Protein AF-A0A380EIL2-F1 (afdb_monomer_lite)

Structure (mmCIF, N/CA/C/O backbone):
data_AF-A0A380EIL2-F1
#
_entry.id   AF-A0A380EIL2-F1
#
loop_
_atom_site.group_PDB
_atom_site.id
_atom_site.type_symbol
_atom_site.label_atom_id
_atom_site.label_alt_id
_atom_site.label_comp_id
_atom_site.label_asym_id
_atom_site.label_entity_id
_atom_site.label_seq_id
_atom_site.pdbx_PDB_ins_code
_atom_site.Cartn_x
_atom_site.Cartn_y
_atom_site.Cartn_z
_atom_site.occupancy
_atom_site.B_iso_or_equiv
_atom_site.auth_seq_id
_atom_site.auth_comp_id
_atom_site.auth_asym_id
_atom_site.auth_atom_id
_atom_site.pdbx_PDB_model_num
ATOM 1 N N . MET A 1 1 ? -23.307 -17.530 38.510 1.00 59.22 1 MET A N 1
ATOM 2 C CA . MET A 1 1 ? -22.768 -16.314 37.867 1.00 59.22 1 MET A CA 1
ATOM 3 C C . MET A 1 1 ? -23.534 -15.142 38.433 1.00 59.22 1 MET A C 1
ATOM 5 O O . MET A 1 1 ? -24.756 -15.136 38.325 1.00 59.22 1 MET A O 1
ATOM 9 N N . ASN A 1 2 ? -22.840 -14.252 39.141 1.00 71.75 2 ASN A N 1
ATOM 10 C CA . ASN A 1 2 ? -23.464 -13.076 39.745 1.00 71.75 2 ASN A CA 1
ATOM 11 C C . ASN A 1 2 ? -23.716 -12.036 38.645 1.00 71.75 2 ASN A C 1
ATOM 13 O O . ASN A 1 2 ? -22.948 -11.991 37.686 1.00 71.75 2 ASN A O 1
ATOM 17 N N . LYS A 1 3 ? -24.791 -11.252 38.749 1.00 78.25 3 LYS A N 1
ATOM 18 C CA . LYS A 1 3 ? -25.232 -10.305 37.707 1.00 78.25 3 LYS A CA 1
ATOM 19 C C . LYS A 1 3 ? -24.089 -9.401 37.213 1.00 78.25 3 LYS A C 1
ATOM 21 O O . LYS A 1 3 ? -23.875 -9.297 36.012 1.00 78.25 3 LYS A O 1
ATOM 26 N N . ASP A 1 4 ? -23.255 -8.948 38.143 1.00 79.50 4 ASP A N 1
ATOM 27 C CA . ASP A 1 4 ? -22.067 -8.130 37.878 1.00 79.50 4 ASP A CA 1
ATOM 28 C C . ASP A 1 4 ? -21.042 -8.814 36.956 1.00 79.50 4 ASP A C 1
ATOM 30 O O . ASP A 1 4 ? -20.484 -8.176 36.074 1.00 79.50 4 ASP A O 1
ATOM 34 N N . GLN A 1 5 ? -20.832 -10.130 37.085 1.00 80.75 5 GLN A N 1
ATOM 35 C CA . GLN A 1 5 ? -19.902 -10.875 36.220 1.00 80.75 5 GLN A CA 1
ATOM 36 C C . GLN A 1 5 ? -20.408 -10.979 34.779 1.00 80.75 5 GLN A C 1
ATOM 38 O O . GLN A 1 5 ? -19.613 -11.105 33.849 1.00 80.75 5 GLN A O 1
ATOM 43 N N . LYS A 1 6 ? -21.733 -10.976 34.595 1.00 83.12 6 LYS A N 1
ATOM 44 C CA . LYS A 1 6 ? -22.358 -11.049 33.274 1.00 83.12 6 LYS A CA 1
ATOM 45 C C . LYS A 1 6 ? -22.274 -9.694 32.573 1.00 83.12 6 LYS A C 1
ATOM 47 O O . LYS A 1 6 ? -21.883 -9.649 31.411 1.00 83.12 6 LYS A O 1
ATOM 52 N N . ASP A 1 7 ? -22.532 -8.622 33.316 1.00 86.31 7 ASP A N 1
ATOM 53 C CA . ASP A 1 7 ? -22.445 -7.246 32.825 1.00 86.31 7 ASP A CA 1
ATOM 54 C C . ASP A 1 7 ? -20.989 -6.870 32.475 1.00 86.31 7 ASP A C 1
ATOM 56 O O . ASP A 1 7 ? -20.725 -6.248 31.446 1.00 86.31 7 ASP A O 1
ATOM 60 N N . GLU A 1 8 ? -20.011 -7.303 33.276 1.00 88.50 8 GLU A N 1
ATOM 61 C CA . GLU A 1 8 ? -18.585 -7.065 33.009 1.00 88.50 8 GLU A CA 1
ATOM 62 C C . GLU A 1 8 ? -18.073 -7.866 31.797 1.00 88.50 8 GLU A C 1
ATOM 64 O O . GLU A 1 8 ? -17.254 -7.376 31.016 1.00 88.50 8 GLU A O 1
ATOM 69 N N . TYR A 1 9 ? -18.584 -9.087 31.603 1.00 89.56 9 TYR A N 1
ATOM 70 C CA . TYR A 1 9 ? -18.296 -9.895 30.418 1.00 89.56 9 TYR A CA 1
ATOM 71 C C . TYR A 1 9 ? -18.868 -9.257 29.149 1.00 89.56 9 TYR A C 1
ATOM 73 O O . TYR A 1 9 ? -18.166 -9.149 28.146 1.00 89.56 9 TYR A O 1
ATOM 81 N N . GLU A 1 10 ? -20.116 -8.792 29.200 1.00 89.62 10 GLU A N 1
ATOM 82 C CA . GLU A 1 10 ? -20.768 -8.129 28.071 1.00 89.62 10 GLU A CA 1
ATOM 83 C C . GLU A 1 10 ? -20.055 -6.820 27.708 1.00 89.62 10 GLU A C 1
ATOM 85 O O . GLU A 1 10 ? -19.764 -6.588 26.534 1.00 89.62 10 GLU A O 1
ATOM 90 N N . ARG A 1 11 ? -19.638 -6.024 28.704 1.00 91.62 11 ARG A N 1
ATOM 91 C CA . ARG A 1 11 ? -18.803 -4.836 28.457 1.00 91.62 11 ARG A CA 1
ATOM 92 C C . ARG A 1 11 ? -17.475 -5.178 27.792 1.00 91.62 11 ARG A C 1
ATOM 94 O O . ARG A 1 11 ? -17.137 -4.541 26.801 1.00 91.62 11 ARG A O 1
ATOM 101 N N . LYS A 1 12 ? -16.748 -6.187 28.282 1.00 92.88 12 LYS A N 1
ATOM 102 C CA . LYS A 1 12 ? -15.469 -6.602 27.674 1.00 92.88 12 LYS A CA 1
ATOM 103 C C . LYS A 1 12 ? -15.632 -7.079 26.233 1.00 92.88 12 LYS A C 1
ATOM 105 O O . LYS A 1 12 ? -14.778 -6.795 25.398 1.00 92.88 12 LYS A O 1
ATOM 110 N N . GLN A 1 13 ? -16.712 -7.799 25.939 1.00 94.00 13 GLN A N 1
ATOM 111 C CA . GLN A 1 13 ? -17.000 -8.253 24.579 1.00 94.00 13 GLN A CA 1
ATOM 112 C C . GLN A 1 13 ? -17.272 -7.069 23.646 1.00 94.00 13 GLN A C 1
ATOM 114 O O . GLN A 1 13 ? -16.684 -7.005 22.569 1.00 94.00 13 GLN A O 1
ATOM 119 N N . LEU A 1 14 ? -18.082 -6.105 24.091 1.00 93.31 14 LEU A N 1
ATOM 120 C CA . LEU A 1 14 ? -18.373 -4.889 23.328 1.00 93.31 14 LEU A CA 1
ATOM 121 C C . LEU A 1 14 ? -17.130 -4.009 23.126 1.00 93.31 14 LEU A C 1
ATOM 123 O O . LEU A 1 14 ? -16.926 -3.472 22.040 1.00 93.31 14 LEU A O 1
ATOM 127 N N . GLU A 1 15 ? -16.277 -3.871 24.143 1.00 93.50 15 GLU A N 1
ATOM 128 C CA . GLU A 1 15 ? -15.012 -3.130 24.035 1.00 93.50 15 GLU A CA 1
ATOM 129 C C . GLU A 1 15 ? -14.071 -3.768 23.009 1.00 93.50 15 GLU A C 1
ATOM 131 O O . GLU A 1 15 ? -13.497 -3.065 22.177 1.00 93.50 15 GLU A O 1
ATOM 136 N N . LYS A 1 16 ? -13.971 -5.101 23.012 1.00 94.62 16 LYS A N 1
ATOM 137 C CA . LYS A 1 16 ? -13.157 -5.841 22.047 1.00 94.62 16 LYS A CA 1
ATOM 138 C C . LYS A 1 16 ? -13.675 -5.691 20.617 1.00 94.62 16 LYS A C 1
ATOM 140 O O . LYS A 1 16 ? -12.883 -5.485 19.702 1.00 94.62 16 LYS A O 1
ATOM 145 N N . GLU A 1 17 ? -14.987 -5.774 20.419 1.00 93.00 17 GLU A N 1
ATOM 146 C CA . GLU A 1 17 ? -15.601 -5.577 19.101 1.00 93.00 17 GLU A CA 1
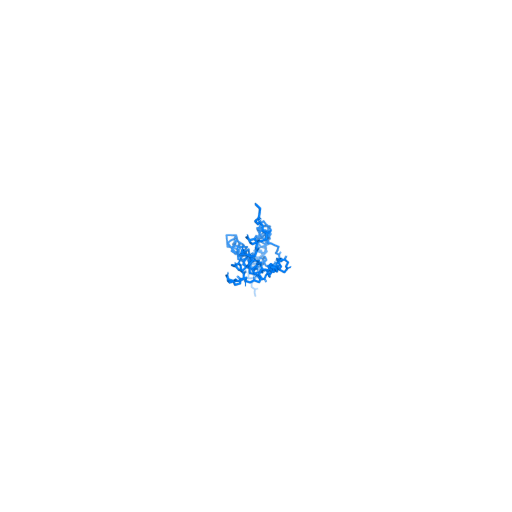ATOM 147 C C . GLU A 1 17 ? -15.376 -4.145 18.590 1.00 93.00 17 GLU A C 1
ATOM 149 O O . GLU A 1 17 ? -15.008 -3.943 17.432 1.00 93.00 17 GLU A O 1
ATOM 154 N N . LEU A 1 18 ? -15.496 -3.143 19.469 1.00 93.62 18 LEU A N 1
ATOM 155 C CA . LEU A 1 18 ? -15.187 -1.752 19.134 1.00 93.62 18 LEU A CA 1
ATOM 156 C C . LEU A 1 18 ? -13.724 -1.554 18.729 1.00 93.62 18 LEU A C 1
ATOM 158 O O . LEU A 1 18 ? -13.447 -0.801 17.792 1.00 93.62 18 LEU A O 1
ATOM 162 N N . GLU A 1 19 ? -12.790 -2.195 19.426 1.00 94.00 19 GLU A N 1
ATOM 163 C CA . GLU A 1 19 ? -11.366 -2.124 19.099 1.00 94.00 19 GLU A CA 1
ATOM 164 C C . GLU A 1 19 ? -11.064 -2.782 17.747 1.00 94.00 19 GLU A C 1
ATOM 166 O O . GLU A 1 19 ? -10.372 -2.188 16.917 1.00 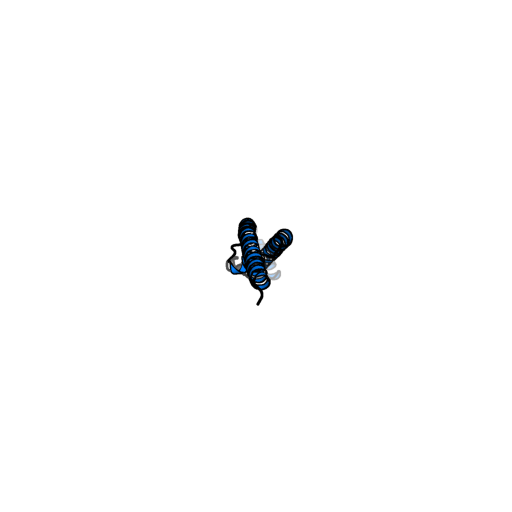94.00 19 GLU A O 1
ATOM 171 N N . GLN A 1 20 ? -11.660 -3.947 17.476 1.00 92.00 20 GLN A N 1
ATOM 172 C CA . GLN A 1 20 ? -11.541 -4.623 16.183 1.00 92.00 20 GLN A CA 1
ATOM 173 C C . GLN A 1 20 ? -12.077 -3.758 15.040 1.00 92.00 20 GLN A C 1
ATOM 175 O O . GLN A 1 20 ? -11.368 -3.535 14.061 1.00 92.00 20 GLN A O 1
ATOM 180 N N . LEU A 1 21 ? -13.276 -3.190 15.190 1.00 93.25 21 LEU A N 1
ATOM 181 C CA . LEU A 1 21 ? -13.870 -2.315 14.174 1.00 93.25 21 LEU A CA 1
ATOM 182 C C . LEU A 1 21 ? -13.019 -1.066 13.913 1.00 93.25 21 LEU A C 1
ATOM 184 O O . LEU A 1 21 ? -12.877 -0.626 12.769 1.00 93.25 21 LEU A O 1
ATOM 188 N N . ARG A 1 22 ? -12.433 -0.479 14.962 1.00 89.56 22 ARG A N 1
ATOM 189 C CA . ARG A 1 22 ? -11.522 0.665 14.815 1.00 89.56 22 ARG A CA 1
ATOM 190 C C . ARG A 1 22 ? -10.243 0.278 14.080 1.00 89.56 22 ARG A C 1
ATOM 192 O O . ARG A 1 22 ? -9.844 1.007 13.173 1.00 89.56 22 ARG A O 1
ATOM 199 N N . SER A 1 23 ? -9.644 -0.856 14.435 1.00 89.50 23 SER A N 1
ATOM 200 C CA . SER A 1 23 ? -8.447 -1.379 13.772 1.00 89.50 23 SER A CA 1
ATOM 201 C C . SER A 1 23 ? -8.707 -1.671 12.290 1.00 89.50 23 SER A C 1
ATOM 203 O O . SER A 1 23 ? -7.955 -1.216 11.430 1.00 89.50 23 SER A O 1
ATOM 205 N N . GLU A 1 24 ? -9.823 -2.325 11.959 1.00 90.56 24 GLU A N 1
ATOM 206 C CA . GLU A 1 24 ? -10.201 -2.599 10.568 1.00 90.56 24 GLU A CA 1
ATOM 207 C C . GLU A 1 24 ? -10.409 -1.323 9.756 1.00 90.56 24 GLU A C 1
ATOM 209 O O . GLU A 1 24 ? -9.956 -1.230 8.610 1.00 90.56 24 GLU A O 1
ATOM 214 N N . LYS A 1 25 ? -11.067 -0.318 10.344 1.00 90.81 25 LYS A N 1
ATOM 215 C CA . LYS A 1 25 ? -11.249 0.980 9.693 1.00 90.81 25 LYS A CA 1
ATOM 216 C C . LYS A 1 25 ? -9.901 1.633 9.390 1.00 90.81 25 LYS A C 1
ATOM 218 O O . LYS A 1 25 ? -9.693 2.087 8.267 1.00 90.81 25 LYS A O 1
ATOM 223 N N . GLN A 1 26 ? -8.991 1.635 10.360 1.00 90.25 26 GLN A N 1
ATOM 224 C CA . GLN A 1 26 ? -7.662 2.218 10.202 1.00 90.25 26 GLN A CA 1
ATOM 225 C C . GLN A 1 26 ? -6.856 1.495 9.113 1.00 90.25 26 GLN A C 1
ATOM 227 O O . GLN A 1 26 ? -6.308 2.139 8.221 1.00 90.25 26 GLN A O 1
ATOM 232 N N . LEU A 1 27 ? -6.860 0.159 9.106 1.00 91.44 27 LEU A N 1
ATOM 233 C CA . LEU A 1 27 ? -6.216 -0.628 8.050 1.00 91.44 27 LEU A CA 1
ATOM 234 C C . LEU A 1 27 ? -6.816 -0.341 6.669 1.00 91.44 27 LEU A C 1
ATOM 236 O O . LEU A 1 27 ? -6.084 -0.256 5.686 1.00 91.44 27 LEU A O 1
ATOM 240 N N . ASN A 1 28 ? -8.134 -0.160 6.567 1.00 92.06 28 ASN A N 1
ATOM 241 C CA . ASN A 1 28 ? -8.783 0.181 5.299 1.00 92.06 28 ASN A CA 1
ATOM 242 C C . ASN A 1 28 ? -8.406 1.575 4.788 1.00 92.06 28 ASN A C 1
ATOM 244 O O . ASN A 1 28 ? -8.181 1.739 3.586 1.00 92.06 28 ASN A O 1
ATOM 248 N N . GLU A 1 29 ? -8.300 2.562 5.677 1.00 91.50 29 GLU A N 1
ATOM 249 C CA . GLU A 1 29 ? -7.798 3.894 5.327 1.00 91.50 29 GLU A CA 1
ATOM 250 C C . GLU A 1 29 ? -6.359 3.800 4.798 1.00 91.50 29 GLU A C 1
ATOM 252 O O . GLU A 1 29 ? -6.067 4.305 3.711 1.00 91.50 29 GLU A O 1
ATOM 257 N N . MET A 1 30 ? -5.499 3.036 5.474 1.00 94.12 30 MET A N 1
ATOM 258 C CA . MET A 1 30 ? -4.111 2.850 5.045 1.00 94.12 30 MET A CA 1
ATOM 259 C C . MET A 1 30 ? -3.970 2.048 3.750 1.00 94.12 30 MET A C 1
ATOM 261 O O . MET A 1 30 ? -3.116 2.373 2.930 1.00 94.12 30 MET A O 1
ATOM 265 N N . ARG A 1 31 ? -4.832 1.056 3.492 1.00 93.69 31 ARG A N 1
ATOM 266 C CA . ARG A 1 31 ? -4.908 0.376 2.182 1.00 93.69 31 ARG A CA 1
ATOM 267 C C . ARG A 1 31 ? -5.242 1.346 1.060 1.00 93.69 31 ARG A C 1
ATOM 269 O O . ARG A 1 31 ? -4.662 1.261 -0.020 1.00 93.69 31 ARG A O 1
ATOM 276 N N . SER A 1 32 ? -6.181 2.257 1.300 1.00 92.31 32 SER A N 1
ATOM 277 C CA . SER A 1 32 ? -6.554 3.281 0.323 1.00 92.31 32 SER A CA 1
ATOM 278 C C . SER A 1 32 ? -5.382 4.216 0.021 1.00 92.31 32 SER A C 1
ATOM 280 O O . SER A 1 32 ? -5.094 4.505 -1.142 1.00 92.31 32 SER A O 1
ATOM 282 N N . GLU A 1 33 ? -4.657 4.638 1.056 1.00 92.25 33 GLU A N 1
ATOM 283 C CA . GLU A 1 33 ? -3.485 5.500 0.912 1.00 92.25 33 GLU A CA 1
ATOM 284 C C . GLU A 1 33 ? -2.311 4.779 0.236 1.00 92.25 33 GLU A C 1
ATOM 286 O O . GLU A 1 33 ? -1.708 5.320 -0.689 1.00 92.25 33 GLU A O 1
ATOM 291 N N . ALA A 1 34 ? -2.047 3.523 0.599 1.00 93.38 34 ALA A N 1
ATOM 292 C CA . ALA A 1 34 ? -1.048 2.686 -0.058 1.00 93.38 34 ALA A CA 1
ATOM 293 C C . ALA A 1 34 ? -1.354 2.485 -1.549 1.00 93.38 34 ALA A C 1
ATOM 295 O O . ALA A 1 34 ? -0.451 2.633 -2.372 1.00 93.38 34 ALA A O 1
ATOM 296 N N . ARG A 1 35 ? -2.621 2.229 -1.920 1.00 93.88 35 ARG A N 1
ATOM 297 C CA . ARG A 1 35 ? -3.042 2.171 -3.335 1.00 93.88 35 ARG A CA 1
ATOM 298 C C . ARG A 1 35 ? -2.738 3.473 -4.070 1.00 93.88 35 ARG A C 1
ATOM 300 O O . ARG A 1 35 ? -2.225 3.430 -5.184 1.00 93.88 35 ARG A O 1
ATOM 307 N N . LYS A 1 36 ? -3.034 4.625 -3.458 1.00 93.06 36 LYS A N 1
ATOM 308 C CA . LYS A 1 36 ? -2.710 5.931 -4.053 1.00 93.06 36 LYS A CA 1
ATOM 309 C C . LYS A 1 36 ? -1.209 6.098 -4.254 1.00 93.06 36 LYS A C 1
ATOM 311 O O . LYS A 1 36 ? -0.799 6.402 -5.365 1.00 93.06 36 LYS A O 1
ATOM 316 N N . MET A 1 37 ? -0.404 5.830 -3.228 1.00 92.56 37 MET A N 1
ATOM 317 C CA . MET A 1 37 ? 1.056 5.955 -3.306 1.00 92.56 37 MET A CA 1
ATOM 318 C C . MET A 1 37 ? 1.671 5.016 -4.362 1.00 92.56 37 MET A C 1
ATOM 320 O O . MET A 1 37 ? 2.575 5.417 -5.091 1.00 92.56 37 MET A O 1
ATOM 324 N N . LEU A 1 38 ? 1.165 3.784 -4.493 1.00 92.06 38 LEU A N 1
ATOM 325 C CA . LEU A 1 38 ? 1.589 2.848 -5.545 1.00 92.06 38 LEU A CA 1
ATOM 326 C C . LEU A 1 38 ? 1.194 3.347 -6.941 1.00 92.06 38 LEU A C 1
ATOM 328 O O . LEU A 1 38 ? 2.023 3.347 -7.853 1.00 92.06 38 LEU A O 1
ATOM 332 N N . SER A 1 39 ? -0.033 3.850 -7.093 1.00 91.44 39 SER A N 1
ATOM 333 C CA . SER A 1 39 ? -0.506 4.437 -8.350 1.00 91.44 39 SER A CA 1
ATOM 334 C C . SER A 1 39 ? 0.288 5.685 -8.745 1.00 91.44 39 SER A C 1
ATOM 336 O O . SER A 1 39 ? 0.589 5.856 -9.923 1.00 91.44 39 SER A O 1
ATOM 338 N N . GLU A 1 40 ? 0.648 6.546 -7.790 1.00 91.31 40 GLU A N 1
ATOM 339 C CA . GLU A 1 40 ? 1.526 7.707 -8.006 1.00 91.31 40 GLU A CA 1
ATOM 340 C C . GLU A 1 40 ? 2.932 7.279 -8.437 1.00 91.31 40 GLU A C 1
ATOM 342 O O . GLU A 1 40 ? 3.589 7.960 -9.224 1.00 91.31 40 GLU A O 1
ATOM 347 N N . ALA A 1 41 ? 3.388 6.117 -7.968 1.00 88.88 41 ALA A N 1
ATOM 348 C CA . ALA A 1 41 ? 4.623 5.506 -8.421 1.00 88.88 41 ALA A CA 1
ATOM 349 C C . ALA A 1 41 ? 4.492 4.793 -9.782 1.00 88.88 41 ALA A C 1
ATOM 351 O O . ALA A 1 41 ? 5.482 4.197 -10.209 1.00 88.88 41 ALA A O 1
ATOM 352 N N . GLU A 1 42 ? 3.346 4.873 -10.467 1.00 87.94 42 GLU A N 1
ATOM 353 C CA . GLU A 1 42 ? 3.036 4.163 -11.722 1.00 87.94 42 GLU A CA 1
ATOM 354 C C . GLU A 1 42 ? 3.126 2.632 -11.590 1.00 87.94 42 GLU A C 1
ATOM 356 O O . GLU A 1 42 ? 3.411 1.916 -12.552 1.00 87.94 42 GLU A O 1
ATOM 361 N N . VAL A 1 43 ? 2.902 2.117 -10.380 1.00 85.25 43 VAL A N 1
ATOM 362 C CA . VAL A 1 43 ? 2.852 0.683 -10.103 1.00 85.25 43 VAL A CA 1
ATOM 363 C C . VAL A 1 43 ? 1.389 0.276 -10.006 1.00 85.25 43 VAL A C 1
ATOM 365 O O . VAL A 1 43 ? 0.717 0.594 -9.027 1.00 85.25 43 VAL A O 1
ATOM 368 N N . ASP A 1 44 ? 0.895 -0.431 -11.023 1.00 83.00 44 ASP A N 1
ATOM 369 C CA . ASP A 1 44 ? -0.430 -1.047 -10.956 1.00 83.00 44 ASP A CA 1
ATOM 370 C C . ASP A 1 44 ? -0.411 -2.167 -9.908 1.00 83.00 44 ASP A C 1
ATOM 372 O O . ASP A 1 44 ? 0.457 -3.047 -9.927 1.00 83.00 44 ASP A O 1
ATOM 376 N N . SER A 1 45 ? -1.322 -2.097 -8.942 1.00 81.69 45 SER A N 1
ATOM 377 C CA . SER A 1 45 ? -1.277 -2.928 -7.741 1.00 81.69 45 SER A CA 1
ATOM 378 C C . SER A 1 45 ? -2.618 -3.598 -7.485 1.00 81.69 45 SER A C 1
ATOM 380 O O . SER A 1 45 ? -3.625 -2.918 -7.285 1.00 81.69 45 SER A O 1
ATOM 382 N N . SER A 1 46 ? -2.611 -4.932 -7.418 1.00 90.00 46 SER A N 1
ATOM 383 C CA . SER A 1 46 ? -3.750 -5.708 -6.932 1.00 90.00 46 SER A CA 1
ATOM 384 C C . SER A 1 46 ? -3.913 -5.559 -5.417 1.00 90.00 46 SER A C 1
ATOM 386 O O . SER A 1 46 ? -2.980 -5.203 -4.692 1.00 90.00 46 SER A O 1
ATOM 388 N N . ASP A 1 47 ? -5.096 -5.902 -4.917 1.00 87.38 47 ASP A N 1
ATOM 389 C CA . ASP A 1 47 ? -5.400 -5.873 -3.482 1.00 87.38 47 ASP A CA 1
ATOM 390 C C . ASP A 1 47 ? -4.466 -6.753 -2.646 1.00 87.38 47 ASP A C 1
ATOM 392 O O . ASP A 1 47 ? -4.169 -6.435 -1.497 1.00 87.38 47 ASP A O 1
ATOM 396 N N . GLU A 1 48 ? -3.953 -7.832 -3.232 1.00 89.38 48 GLU A N 1
ATOM 397 C CA . GLU A 1 48 ? -2.980 -8.725 -2.604 1.00 89.38 48 GLU A CA 1
ATOM 398 C C . GLU A 1 48 ? -1.652 -8.006 -2.335 1.00 89.38 48 GLU A C 1
ATOM 400 O O . GLU A 1 48 ? -1.092 -8.126 -1.246 1.00 89.38 48 GLU A O 1
ATOM 405 N N . VAL A 1 49 ? -1.178 -7.206 -3.296 1.00 89.81 49 VAL A N 1
ATOM 406 C CA . VAL A 1 49 ? 0.056 -6.417 -3.160 1.00 89.81 49 VAL A CA 1
ATOM 407 C C . VAL A 1 49 ? -0.128 -5.320 -2.120 1.00 89.81 49 VAL A C 1
ATOM 409 O O . VAL A 1 49 ? 0.739 -5.122 -1.271 1.00 89.81 49 VAL A O 1
ATOM 412 N N . VAL A 1 50 ? -1.277 -4.646 -2.141 1.00 92.75 50 VAL A N 1
ATOM 413 C CA . VAL A 1 50 ? -1.619 -3.605 -1.162 1.00 92.75 50 VAL A CA 1
ATOM 414 C C . VAL A 1 50 ? -1.637 -4.188 0.252 1.00 92.75 50 VAL A C 1
ATOM 416 O O . VAL A 1 50 ? -1.064 -3.606 1.170 1.00 92.75 50 VAL A O 1
ATOM 419 N N . ASN A 1 51 ? -2.234 -5.367 0.433 1.00 91.94 51 ASN A N 1
ATOM 420 C CA . ASN A 1 51 ? -2.266 -6.050 1.726 1.00 91.94 51 ASN A CA 1
ATOM 421 C C . ASN A 1 51 ? -0.880 -6.478 2.226 1.00 91.94 51 ASN A C 1
ATOM 423 O O . ASN A 1 51 ? -0.700 -6.607 3.432 1.00 91.94 51 ASN A O 1
ATOM 427 N N . LEU A 1 52 ? 0.086 -6.689 1.329 1.00 90.50 52 LEU A N 1
ATOM 428 C CA . LEU A 1 52 ? 1.456 -7.041 1.701 1.00 90.50 52 LEU A CA 1
ATOM 429 C C . LEU A 1 52 ? 2.256 -5.832 2.209 1.00 90.50 52 LEU A C 1
ATOM 431 O O . LEU A 1 52 ? 3.138 -5.989 3.051 1.00 90.50 52 LEU A O 1
ATOM 435 N N . VAL A 1 53 ? 1.975 -4.635 1.688 1.00 92.69 53 VAL A N 1
ATOM 436 C CA . VAL A 1 53 ? 2.707 -3.411 2.059 1.00 92.69 53 VAL A CA 1
ATOM 437 C C . VAL A 1 53 ? 2.084 -2.679 3.246 1.00 92.69 53 VAL A C 1
ATOM 439 O O . VAL A 1 53 ? 2.805 -1.993 3.972 1.00 92.69 53 VAL A O 1
ATOM 442 N N . VAL A 1 54 ? 0.777 -2.830 3.471 1.00 93.94 54 VAL A N 1
ATOM 443 C CA . VAL A 1 54 ? 0.063 -2.199 4.589 1.00 93.94 54 VAL A CA 1
ATOM 444 C C . VAL A 1 54 ? 0.377 -2.905 5.904 1.00 93.94 54 VAL A C 1
ATOM 446 O O . VAL A 1 54 ? 0.399 -4.128 5.991 1.00 93.94 54 VAL A O 1
ATOM 449 N N . THR A 1 55 ? 0.607 -2.109 6.940 1.00 91.31 55 THR A N 1
ATOM 450 C CA . THR A 1 55 ? 0.897 -2.567 8.309 1.00 91.31 55 THR A CA 1
ATOM 451 C C . THR A 1 55 ? -0.039 -1.873 9.291 1.00 91.31 55 THR A C 1
ATOM 453 O O . THR A 1 55 ? -0.964 -1.212 8.848 1.00 91.31 55 THR A O 1
ATOM 456 N N . ASP A 1 56 ? 0.171 -1.994 10.602 1.00 86.62 56 ASP A N 1
ATOM 457 C CA . ASP A 1 56 ? -0.653 -1.298 11.603 1.00 86.62 56 ASP A CA 1
ATOM 458 C C . ASP A 1 56 ? -0.310 0.198 11.732 1.00 86.62 56 ASP A C 1
ATOM 460 O O . ASP A 1 56 ? -1.096 0.973 12.278 1.00 86.62 56 ASP A O 1
ATOM 464 N N . THR A 1 57 ? 0.850 0.629 11.215 1.00 87.69 57 THR A N 1
ATOM 465 C CA . THR A 1 57 ? 1.305 2.026 11.287 1.00 87.69 57 THR A CA 1
ATOM 466 C C . THR A 1 57 ? 1.448 2.672 9.909 1.00 87.69 57 THR A C 1
ATOM 468 O O . THR A 1 57 ? 1.795 2.032 8.909 1.00 87.69 57 THR A O 1
ATOM 471 N N . ALA A 1 58 ? 1.192 3.981 9.856 1.00 87.50 58 ALA A N 1
ATOM 472 C CA . ALA A 1 58 ? 1.251 4.758 8.622 1.00 87.50 58 ALA A CA 1
ATOM 473 C C . ALA A 1 58 ? 2.690 4.903 8.114 1.00 87.50 58 ALA A C 1
ATOM 475 O O . ALA A 1 58 ? 2.948 4.651 6.935 1.00 87.50 58 ALA A O 1
ATOM 476 N N . GLU A 1 59 ? 3.646 5.220 9.000 1.00 88.56 59 GLU A N 1
ATOM 477 C CA . GLU A 1 59 ? 5.064 5.306 8.636 1.00 88.56 59 GLU A CA 1
ATOM 478 C C . GLU A 1 59 ? 5.574 4.010 8.006 1.00 88.56 59 GLU A C 1
ATOM 480 O O . GLU A 1 59 ? 6.214 4.046 6.954 1.00 88.56 59 GLU A O 1
ATOM 485 N N . GLN A 1 60 ? 5.280 2.861 8.619 1.00 91.62 60 GLN A N 1
ATOM 486 C CA . GLN A 1 60 ? 5.785 1.589 8.116 1.00 91.62 60 GLN A CA 1
ATOM 487 C C . GLN A 1 60 ? 5.115 1.207 6.792 1.00 91.62 60 GLN A C 1
ATOM 489 O O . GLN A 1 60 ? 5.796 0.739 5.880 1.00 91.62 60 GLN A O 1
ATOM 494 N N . THR A 1 61 ? 3.816 1.481 6.644 1.00 92.38 61 THR A N 1
ATOM 495 C CA . THR A 1 61 ? 3.100 1.300 5.373 1.00 92.38 61 THR A CA 1
ATOM 496 C C . THR A 1 61 ? 3.732 2.130 4.253 1.00 92.38 61 THR A C 1
ATOM 498 O O . THR A 1 61 ? 3.995 1.607 3.170 1.00 92.38 61 THR A O 1
ATOM 501 N N . LYS A 1 62 ? 4.055 3.401 4.516 1.00 93.00 62 LYS A N 1
ATOM 502 C CA . LYS A 1 62 ? 4.725 4.275 3.544 1.00 93.00 62 LYS A CA 1
ATOM 503 C C . LYS A 1 62 ? 6.108 3.748 3.155 1.00 93.00 62 LYS A C 1
ATOM 505 O O . LYS A 1 62 ? 6.398 3.628 1.966 1.00 93.00 62 LYS A O 1
ATOM 510 N N . LEU A 1 63 ? 6.937 3.389 4.138 1.00 94.81 63 L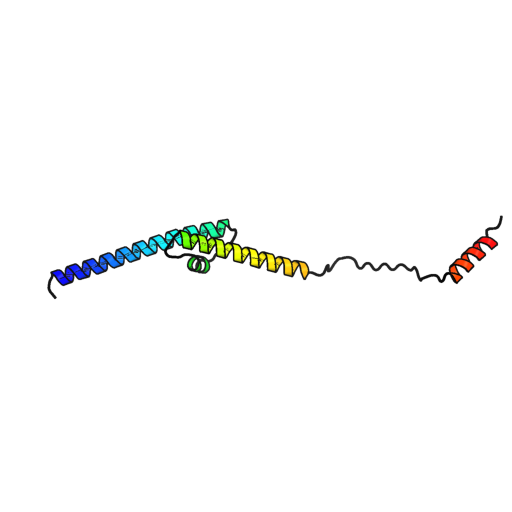EU A N 1
ATOM 511 C CA . LEU A 1 63 ? 8.271 2.830 3.888 1.00 94.81 63 LEU A CA 1
ATOM 512 C C . LEU A 1 63 ? 8.199 1.554 3.041 1.00 94.81 63 LEU A C 1
ATOM 514 O O . LEU A 1 63 ? 8.999 1.375 2.122 1.00 94.81 63 LEU A O 1
ATOM 518 N N . ASN A 1 64 ? 7.222 0.688 3.312 1.00 94.31 64 ASN A N 1
ATOM 519 C CA . ASN A 1 64 ? 7.009 -0.535 2.544 1.00 94.31 64 ASN A CA 1
ATOM 520 C C . ASN A 1 64 ? 6.595 -0.236 1.099 1.00 94.31 64 ASN A C 1
ATOM 522 O O . ASN A 1 64 ? 7.131 -0.849 0.176 1.00 94.31 64 ASN A O 1
ATOM 526 N N . VAL A 1 65 ? 5.680 0.716 0.891 1.00 94.38 65 VAL A N 1
ATOM 527 C CA . VAL A 1 65 ? 5.246 1.138 -0.449 1.00 94.38 65 VAL A CA 1
ATOM 528 C C . VAL A 1 65 ? 6.410 1.723 -1.248 1.00 94.38 65 VAL A C 1
ATOM 530 O O . VAL A 1 65 ? 6.604 1.354 -2.410 1.00 94.38 65 VAL A O 1
ATOM 533 N N . GLU A 1 66 ? 7.219 2.589 -0.637 1.00 93.56 66 GLU A N 1
ATOM 534 C CA . GLU A 1 66 ? 8.401 3.172 -1.277 1.00 93.56 66 GLU A CA 1
ATOM 535 C C . GLU A 1 66 ? 9.439 2.096 -1.626 1.00 93.56 66 GLU A C 1
ATOM 537 O O . GLU A 1 66 ? 9.936 2.046 -2.756 1.00 93.56 66 GLU A O 1
ATOM 542 N N . ALA A 1 67 ? 9.743 1.199 -0.684 1.00 94.75 67 ALA A N 1
ATOM 543 C CA . ALA A 1 67 ? 10.689 0.108 -0.894 1.00 94.75 67 ALA A CA 1
ATOM 544 C C . ALA A 1 67 ? 10.231 -0.832 -2.019 1.00 94.75 67 ALA A C 1
ATOM 546 O O . ALA A 1 67 ? 11.018 -1.153 -2.915 1.00 94.75 67 ALA A O 1
ATOM 547 N N . PHE A 1 68 ? 8.956 -1.227 -2.008 1.00 93.81 68 PHE A N 1
ATOM 548 C CA . PHE A 1 68 ? 8.369 -2.081 -3.035 1.00 9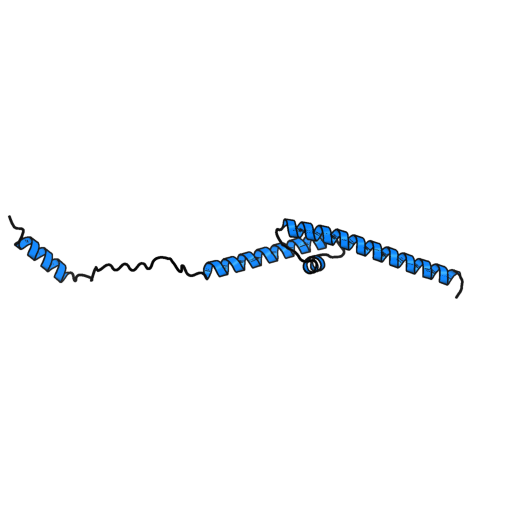3.81 68 PHE A CA 1
ATOM 549 C C . PHE A 1 68 ? 8.402 -1.413 -4.412 1.00 93.81 68 PHE A C 1
ATOM 551 O O . PHE A 1 68 ? 8.918 -1.994 -5.369 1.00 93.81 68 PHE A O 1
ATOM 558 N N . SER A 1 69 ? 7.939 -0.165 -4.507 1.00 93.19 69 SER A N 1
ATOM 559 C CA . SER A 1 69 ? 7.915 0.586 -5.768 1.00 93.19 69 SER A CA 1
ATOM 560 C C . SER A 1 69 ? 9.312 0.719 -6.376 1.00 93.19 69 SER A C 1
ATOM 562 O O . SER A 1 69 ? 9.505 0.509 -7.576 1.00 93.19 69 SER A O 1
ATOM 564 N N . ASN A 1 70 ? 10.314 1.007 -5.543 1.00 94.00 70 ASN A N 1
ATOM 565 C CA . ASN A 1 70 ? 11.706 1.097 -5.976 1.00 94.00 70 ASN A CA 1
ATOM 566 C C . ASN A 1 70 ? 12.254 -0.255 -6.451 1.00 94.00 70 ASN A C 1
ATOM 568 O O . ASN A 1 70 ? 12.939 -0.312 -7.478 1.00 94.00 70 ASN A O 1
ATOM 572 N N . ALA A 1 71 ? 11.944 -1.344 -5.743 1.00 93.12 71 ALA A N 1
ATOM 573 C CA . ALA A 1 71 ? 12.361 -2.689 -6.128 1.00 93.12 71 ALA A CA 1
ATOM 574 C C . ALA A 1 71 ? 11.766 -3.101 -7.485 1.00 93.12 71 ALA A C 1
ATOM 576 O O . ALA A 1 71 ? 12.504 -3.571 -8.355 1.00 93.12 71 ALA A O 1
ATOM 577 N N . VAL A 1 72 ? 10.470 -2.853 -7.699 1.00 91.31 72 VAL A N 1
ATOM 578 C CA . VAL A 1 72 ? 9.784 -3.142 -8.969 1.00 91.31 72 VAL A CA 1
ATOM 579 C C . VAL A 1 72 ? 10.404 -2.341 -10.112 1.00 91.31 72 VAL A C 1
ATOM 581 O O . VAL A 1 72 ? 10.819 -2.923 -11.115 1.00 91.31 72 VAL A O 1
ATOM 584 N N . LYS A 1 73 ? 10.563 -1.021 -9.951 1.00 91.75 73 LYS A N 1
ATOM 585 C CA . LYS A 1 73 ? 11.185 -0.163 -10.976 1.00 91.75 73 LYS A CA 1
ATOM 586 C C . LYS A 1 73 ? 12.601 -0.608 -11.316 1.00 91.75 73 LYS A C 1
ATOM 588 O O . LYS A 1 73 ? 12.986 -0.616 -12.487 1.00 91.75 73 LYS A O 1
ATOM 593 N N . LYS A 1 74 ? 13.391 -0.990 -10.311 1.00 93.69 74 LYS A N 1
ATOM 594 C CA . LYS A 1 74 ? 14.749 -1.497 -10.521 1.00 93.69 74 LYS A CA 1
ATOM 595 C C . LYS A 1 74 ? 14.738 -2.800 -11.322 1.00 93.69 74 LYS A C 1
ATOM 597 O O . LYS A 1 74 ? 15.454 -2.884 -12.317 1.00 93.69 74 LYS A O 1
ATOM 602 N N . ALA A 1 75 ? 13.913 -3.769 -10.929 1.00 90.88 75 ALA A N 1
ATOM 603 C CA . ALA A 1 75 ? 13.814 -5.061 -11.603 1.00 90.88 75 ALA A CA 1
ATOM 604 C C . ALA A 1 75 ? 13.353 -4.915 -13.063 1.00 90.88 75 ALA A C 1
ATOM 606 O O . ALA A 1 75 ? 13.963 -5.495 -13.961 1.00 90.88 75 ALA A O 1
ATOM 607 N N . VAL A 1 76 ? 12.338 -4.082 -13.319 1.00 90.75 76 VAL A N 1
ATOM 608 C CA . VAL A 1 76 ? 11.859 -3.795 -14.681 1.00 90.75 76 VAL A CA 1
ATOM 609 C C . VAL A 1 76 ? 12.957 -3.129 -15.511 1.00 90.75 76 VAL A C 1
ATOM 611 O O . VAL A 1 76 ? 13.235 -3.571 -16.623 1.00 90.75 76 VAL A O 1
ATOM 614 N N . ASN A 1 77 ? 13.647 -2.123 -14.969 1.00 90.38 77 ASN A N 1
ATOM 615 C CA . ASN A 1 77 ? 14.748 -1.461 -15.672 1.00 90.38 77 ASN A CA 1
ATOM 616 C C . ASN A 1 77 ? 15.910 -2.413 -15.991 1.00 90.38 77 ASN A C 1
ATOM 618 O O . ASN A 1 77 ? 16.511 -2.315 -17.062 1.00 90.38 77 ASN A O 1
ATOM 622 N N . GLU A 1 78 ? 16.257 -3.321 -15.079 1.00 91.38 78 GLU A N 1
ATOM 623 C CA . GLU A 1 78 ? 17.282 -4.339 -15.322 1.00 91.38 78 GLU A CA 1
ATOM 624 C C . GLU A 1 78 ? 16.839 -5.335 -16.400 1.00 91.38 78 GLU A C 1
ATOM 626 O O . GLU A 1 78 ? 17.597 -5.578 -17.341 1.00 91.38 78 GLU A O 1
ATOM 631 N N . ALA A 1 79 ? 15.601 -5.831 -16.338 1.00 88.12 79 ALA A N 1
ATOM 632 C CA . ALA A 1 79 ? 15.041 -6.724 -17.352 1.00 88.12 79 ALA A CA 1
ATOM 633 C C . ALA A 1 79 ? 14.998 -6.067 -18.743 1.00 88.12 79 ALA A C 1
ATOM 635 O O . ALA A 1 79 ? 15.431 -6.669 -19.727 1.00 88.12 79 ALA A O 1
ATOM 636 N N . VAL A 1 80 ? 14.563 -4.805 -18.833 1.00 89.62 80 VAL A N 1
ATOM 637 C CA . VAL A 1 80 ? 14.555 -4.038 -20.090 1.00 89.62 80 VAL A CA 1
ATOM 638 C C . VAL A 1 80 ? 15.974 -3.859 -20.632 1.00 89.62 80 VAL A C 1
ATOM 640 O O . VAL A 1 80 ? 16.192 -4.043 -21.828 1.00 89.62 80 VAL A O 1
ATOM 643 N N . LYS A 1 81 ? 16.967 -3.569 -19.779 1.00 87.75 81 LYS A N 1
ATOM 644 C CA . LYS A 1 81 ? 18.378 -3.469 -20.199 1.00 87.75 81 LYS A CA 1
ATOM 645 C C . LYS A 1 81 ? 18.925 -4.794 -20.723 1.00 87.75 81 LYS A C 1
ATOM 647 O O . LYS A 1 81 ? 19.677 -4.787 -21.696 1.00 87.75 81 LYS A O 1
ATOM 652 N N . VAL A 1 82 ? 18.586 -5.912 -20.086 1.00 85.38 82 VAL A N 1
ATOM 653 C CA . VAL A 1 82 ? 18.996 -7.247 -20.545 1.00 85.38 82 VAL A CA 1
ATOM 654 C C . VAL A 1 82 ? 18.356 -7.560 -21.896 1.00 85.38 82 VAL A C 1
ATOM 656 O O . VAL A 1 82 ? 19.078 -7.892 -22.834 1.00 85.38 82 VAL A O 1
ATOM 659 N N . ASN A 1 83 ? 17.045 -7.358 -22.039 1.00 79.62 83 ASN A N 1
ATOM 660 C CA . ASN A 1 83 ? 16.329 -7.604 -23.293 1.00 79.62 83 ASN A CA 1
ATOM 661 C C . ASN A 1 83 ? 16.828 -6.701 -24.431 1.00 79.62 83 ASN A C 1
ATOM 663 O O . ASN A 1 83 ? 17.064 -7.178 -25.538 1.00 79.62 83 ASN A O 1
ATOM 667 N N . ALA A 1 84 ? 17.082 -5.417 -24.156 1.00 74.94 84 ALA A N 1
ATOM 668 C CA . ALA A 1 84 ? 17.643 -4.489 -25.137 1.00 74.94 84 ALA A CA 1
ATOM 669 C C . ALA A 1 84 ? 19.047 -4.905 -25.612 1.00 74.94 84 ALA A C 1
ATOM 671 O O . ALA A 1 84 ? 19.396 -4.668 -26.765 1.00 74.94 84 ALA A O 1
ATOM 672 N N . ARG A 1 85 ? 19.849 -5.543 -24.748 1.00 70.00 85 ARG A N 1
ATOM 673 C CA . ARG A 1 85 ? 21.157 -6.112 -25.120 1.00 70.00 85 ARG A CA 1
ATOM 674 C C . ARG A 1 85 ? 21.040 -7.426 -25.891 1.00 70.00 85 ARG A C 1
ATOM 676 O O . ARG A 1 85 ? 21.964 -7.766 -26.623 1.00 70.00 85 ARG A O 1
ATOM 683 N N . GLN A 1 86 ? 19.960 -8.177 -25.688 1.00 61.69 86 GLN A N 1
ATOM 684 C CA . GLN A 1 86 ? 19.746 -9.480 -26.316 1.00 61.69 86 GLN A CA 1
ATOM 685 C C . GLN A 1 86 ? 19.114 -9.401 -27.701 1.00 61.69 86 GLN A C 1
ATOM 687 O O . GLN A 1 86 ? 19.242 -10.369 -28.444 1.00 61.69 86 GLN A O 1
ATOM 692 N N . SER A 1 87 ? 18.492 -8.283 -28.081 1.00 54.72 87 SER A N 1
ATOM 693 C CA . SER A 1 87 ? 18.103 -8.046 -29.471 1.00 54.72 87 SER A CA 1
ATOM 694 C C . SER A 1 87 ? 19.365 -7.959 -30.337 1.00 54.72 87 SER A C 1
ATOM 696 O O . SER A 1 87 ? 20.080 -6.954 -30.258 1.00 54.72 87 SER A O 1
ATOM 698 N N . PRO A 1 88 ? 19.669 -8.952 -31.198 1.00 56.91 88 PRO A N 1
ATOM 699 C CA . PRO A 1 88 ? 20.633 -8.711 -32.253 1.00 56.91 88 PRO A CA 1
ATOM 700 C C . PRO A 1 88 ? 20.029 -7.612 -33.130 1.00 56.91 88 PRO A C 1
ATOM 702 O O . PRO A 1 88 ? 18.807 -7.563 -33.308 1.00 56.91 88 PRO A O 1
ATOM 705 N N . LEU A 1 89 ? 20.861 -6.746 -33.706 1.00 59.03 89 LEU A N 1
ATOM 706 C CA . LEU A 1 89 ? 20.460 -5.909 -34.835 1.00 59.03 89 LEU A CA 1
ATOM 707 C C . LEU A 1 89 ? 20.092 -6.843 -36.003 1.00 59.03 89 LEU A C 1
ATOM 709 O O . LEU A 1 89 ? 20.873 -7.052 -36.925 1.00 59.03 89 LEU A O 1
ATOM 713 N N . THR A 1 90 ? 18.913 -7.458 -35.949 1.00 54.84 90 THR A N 1
ATOM 714 C CA . THR A 1 90 ? 18.318 -8.273 -37.009 1.00 54.84 90 THR A CA 1
ATOM 715 C C . THR A 1 90 ? 17.781 -7.308 -38.061 1.00 54.84 90 THR A C 1
ATOM 717 O O . THR A 1 90 ? 16.590 -7.062 -38.182 1.00 54.84 90 THR A O 1
ATOM 720 N N . GLY A 1 91 ? 18.704 -6.643 -38.749 1.00 53.16 91 GLY A N 1
ATOM 721 C CA . GLY A 1 91 ? 18.395 -5.551 -39.673 1.00 53.16 91 GLY A CA 1
ATOM 722 C C . GLY A 1 91 ? 19.504 -4.510 -39.802 1.00 53.16 91 GLY A C 1
ATOM 723 O O . GLY A 1 91 ? 19.384 -3.602 -40.618 1.00 53.16 91 GLY A O 1
ATOM 724 N N . GLY A 1 92 ? 20.592 -4.638 -39.033 1.00 49.31 92 GLY A N 1
ATOM 725 C CA . GLY A 1 92 ? 21.824 -3.907 -39.291 1.00 49.31 92 GLY A CA 1
ATOM 726 C C . GLY A 1 92 ? 22.519 -4.548 -40.477 1.00 49.31 92 GLY A C 1
ATOM 727 O O . GLY A 1 92 ? 23.224 -5.537 -40.300 1.00 49.31 92 GLY A O 1
ATOM 728 N N . ASP A 1 93 ? 22.196 -4.023 -41.655 1.00 52.16 93 ASP A N 1
ATOM 729 C CA . ASP A 1 93 ? 22.880 -4.155 -42.933 1.00 52.16 93 ASP A CA 1
ATOM 730 C C . ASP A 1 93 ? 24.108 -5.067 -42.871 1.00 52.16 93 ASP A C 1
ATOM 732 O O . ASP A 1 93 ? 25.127 -4.756 -42.242 1.00 52.16 93 ASP A O 1
ATOM 736 N N . SER A 1 94 ? 24.002 -6.217 -43.535 1.00 50.09 94 SER A N 1
ATOM 737 C CA . SER A 1 94 ? 25.200 -6.928 -43.936 1.00 50.09 94 SER A CA 1
ATOM 738 C C . SER A 1 94 ? 26.046 -5.911 -44.685 1.00 50.09 94 SER A C 1
ATOM 740 O O . SER A 1 94 ? 25.784 -5.631 -45.852 1.00 50.09 94 SER A O 1
ATOM 742 N N . PHE A 1 95 ? 27.098 -5.403 -44.042 1.00 51.47 95 PHE A N 1
ATOM 743 C CA . PHE A 1 95 ? 28.278 -4.910 -44.728 1.00 51.47 95 PHE A CA 1
ATOM 744 C C . PHE A 1 95 ? 28.907 -6.114 -45.450 1.00 51.47 95 PHE A C 1
ATOM 746 O O . PHE A 1 95 ? 30.039 -6.516 -45.197 1.00 51.47 95 PHE A O 1
ATOM 753 N N . ASN A 1 96 ? 28.172 -6.677 -46.413 1.00 52.72 96 ASN A N 1
ATOM 754 C CA . ASN A 1 96 ? 28.702 -7.226 -47.635 1.00 52.72 96 ASN A CA 1
ATOM 755 C C . ASN A 1 96 ? 29.322 -6.037 -48.363 1.00 52.72 96 ASN A C 1
ATOM 757 O O . ASN A 1 96 ? 28.864 -5.593 -49.417 1.00 52.72 96 ASN A O 1
ATOM 761 N N . HIS A 1 97 ? 30.429 -5.546 -47.811 1.00 49.75 97 HIS A N 1
ATOM 762 C CA . HIS A 1 97 ? 31.449 -4.949 -48.627 1.00 49.75 97 HIS A CA 1
ATOM 763 C C . HIS A 1 97 ? 31.984 -6.096 -49.487 1.00 49.75 97 HIS A C 1
ATOM 765 O O . HIS A 1 97 ? 33.043 -6.663 -49.246 1.00 49.75 97 HIS A O 1
ATOM 771 N N . SER A 1 98 ? 31.236 -6.444 -50.535 1.00 50.97 98 SER A N 1
ATOM 772 C CA . SER A 1 98 ? 31.804 -7.059 -51.718 1.00 50.97 98 SER A CA 1
ATOM 773 C C . SER A 1 98 ? 32.625 -5.959 -52.389 1.00 50.97 98 SER A C 1
ATOM 775 O O . SER A 1 98 ? 32.316 -5.469 -53.474 1.00 50.97 98 SER A O 1
ATOM 777 N N . THR A 1 99 ? 33.691 -5.515 -51.712 1.00 53.59 99 THR A N 1
ATOM 778 C CA . THR A 1 99 ? 34.852 -5.000 -52.413 1.00 53.59 99 THR A CA 1
ATOM 779 C C . THR A 1 99 ? 35.284 -6.186 -53.245 1.00 53.59 99 THR A C 1
ATOM 781 O O . THR A 1 99 ? 36.016 -7.065 -52.798 1.00 53.59 99 THR A O 1
ATOM 784 N N . LYS A 1 100 ? 34.898 -6.178 -54.514 1.00 54.16 100 LYS A N 1
ATOM 785 C CA . LYS A 1 100 ? 35.620 -6.898 -55.558 1.00 54.16 100 LYS A CA 1
ATOM 786 C C . LYS A 1 100 ? 37.044 -6.333 -55.734 1.00 54.16 100 LYS A C 1
ATOM 788 O O . LYS A 1 100 ? 37.586 -6.379 -56.828 1.00 54.16 100 LYS A O 1
ATOM 793 N N . ASN A 1 101 ? 37.678 -5.837 -54.670 1.00 57.81 101 ASN A N 1
ATOM 794 C CA . ASN A 1 101 ? 39.107 -5.604 -54.620 1.00 57.81 101 ASN A CA 1
ATOM 795 C C . ASN A 1 101 ? 39.737 -6.907 -54.159 1.00 57.81 101 ASN A C 1
ATOM 797 O O . ASN A 1 101 ? 40.157 -7.072 -53.015 1.00 57.81 101 ASN A O 1
ATOM 801 N N . LYS A 1 102 ? 39.794 -7.846 -55.106 1.00 57.72 102 LYS A N 1
ATOM 802 C CA . LYS A 1 102 ? 40.827 -8.876 -55.101 1.00 57.72 102 LYS A CA 1
ATOM 803 C C . LYS A 1 102 ? 42.148 -8.146 -54.807 1.00 57.72 102 LYS A C 1
ATOM 805 O O . LYS A 1 102 ? 42.409 -7.162 -55.503 1.00 57.72 102 LYS A O 1
ATOM 810 N N . PRO A 1 103 ? 42.937 -8.534 -53.790 1.00 54.00 103 PRO A N 1
ATOM 811 C CA . PRO A 1 103 ? 44.212 -7.880 -53.532 1.00 54.00 103 PRO A CA 1
ATOM 812 C C . PRO A 1 103 ? 45.063 -8.052 -54.788 1.00 54.00 103 PRO A C 1
ATOM 814 O O . PRO A 1 103 ? 45.523 -9.151 -55.095 1.00 54.00 103 PRO A O 1
ATOM 817 N N . GLN A 1 104 ? 45.185 -6.988 -55.582 1.00 61.81 104 GLN A N 1
ATOM 818 C CA . GLN A 1 104 ? 46.056 -7.004 -56.742 1.00 61.81 104 GLN A CA 1
ATOM 819 C C . GLN A 1 104 ? 47.473 -7.082 -56.190 1.00 61.81 104 GLN A C 1
ATOM 821 O O . GLN A 1 104 ? 47.923 -6.185 -55.473 1.00 61.81 104 GLN A O 1
ATOM 826 N N . ASN A 1 105 ? 48.166 -8.180 -56.482 1.00 68.25 105 ASN A N 1
ATOM 827 C CA . ASN A 1 105 ? 49.566 -8.304 -56.114 1.00 68.25 105 ASN A CA 1
ATOM 828 C C . ASN A 1 105 ? 50.333 -7.140 -56.748 1.00 68.25 105 ASN A C 1
ATOM 830 O O . ASN A 1 105 ? 50.104 -6.795 -57.908 1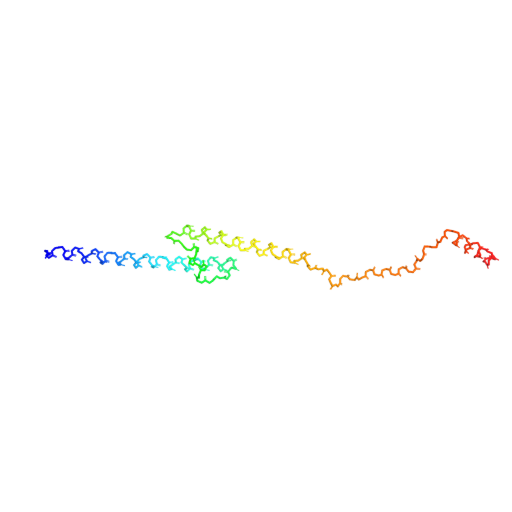.00 68.25 105 ASN A O 1
ATOM 834 N N . LEU A 1 106 ? 51.270 -6.547 -56.005 1.00 64.56 106 LEU A N 1
ATOM 835 C CA . LEU A 1 106 ? 52.052 -5.383 -56.442 1.00 64.56 106 LEU A CA 1
ATOM 836 C C . LEU A 1 106 ? 52.704 -5.593 -57.827 1.00 64.56 106 LEU A C 1
ATOM 838 O O . LEU A 1 106 ? 52.859 -4.653 -58.607 1.00 64.56 106 LEU A O 1
ATOM 842 N N . ALA A 1 107 ? 53.008 -6.850 -58.166 1.00 70.06 107 ALA A N 1
ATOM 843 C CA . ALA A 1 107 ? 53.495 -7.274 -59.473 1.00 70.06 107 ALA A CA 1
ATOM 844 C C . ALA A 1 107 ? 52.490 -7.057 -60.627 1.00 70.06 107 ALA A C 1
ATOM 846 O O . ALA A 1 107 ? 52.904 -6.682 -61.723 1.00 70.06 107 ALA A O 1
ATOM 847 N N . GLU A 1 108 ? 51.188 -7.265 -60.415 1.00 71.56 108 GLU A N 1
ATOM 848 C CA . GLU A 1 108 ? 50.149 -7.004 -61.425 1.00 71.56 108 GLU A CA 1
ATOM 849 C C . GLU A 1 108 ? 49.940 -5.504 -61.641 1.00 71.56 108 GLU A C 1
ATOM 851 O O . GLU A 1 108 ? 49.898 -5.054 -62.787 1.00 71.56 108 GLU A O 1
ATOM 856 N N . ILE A 1 109 ? 49.913 -4.720 -60.558 1.00 73.69 109 ILE A N 1
ATOM 857 C CA . ILE A 1 109 ? 49.799 -3.253 -60.623 1.00 73.69 109 ILE A CA 1
ATOM 858 C C . ILE A 1 109 ? 50.988 -2.667 -61.400 1.00 73.69 109 ILE A C 1
ATOM 860 O O . ILE A 1 109 ? 50.818 -1.816 -62.279 1.00 73.69 109 ILE A O 1
ATOM 864 N N . ALA A 1 110 ? 52.202 -3.163 -61.138 1.00 75.69 110 ALA A N 1
ATOM 865 C CA . ALA A 1 110 ? 53.407 -2.742 -61.848 1.00 75.69 110 ALA A CA 1
ATOM 866 C C . ALA A 1 110 ? 53.360 -3.082 -63.350 1.00 75.69 110 ALA A C 1
ATOM 868 O O . ALA A 1 110 ? 53.778 -2.268 -64.181 1.00 75.69 110 ALA A O 1
ATOM 869 N N . ARG A 1 111 ? 52.812 -4.248 -63.723 1.00 75.25 111 ARG A N 1
ATOM 870 C CA . ARG A 1 111 ? 52.623 -4.634 -65.134 1.00 75.25 111 ARG A CA 1
ATOM 871 C C . ARG A 1 111 ? 51.603 -3.738 -65.834 1.00 75.25 111 ARG A C 1
ATOM 873 O O . ARG A 1 111 ? 51.900 -3.243 -66.919 1.00 75.25 111 ARG A O 1
ATOM 880 N N . GLN A 1 112 ? 50.454 -3.475 -65.210 1.00 72.69 112 GLN A N 1
ATOM 881 C CA . GLN A 1 112 ? 49.432 -2.576 -65.763 1.00 72.69 112 GLN A CA 1
ATOM 882 C C . GLN A 1 112 ? 49.977 -1.162 -65.986 1.00 72.69 112 GLN A C 1
ATOM 884 O O . GLN A 1 112 ? 49.812 -0.596 -67.067 1.00 72.69 112 GLN A O 1
ATOM 889 N N . LYS A 1 113 ? 50.698 -0.612 -65.002 1.00 72.00 113 LYS A N 1
ATOM 890 C CA . LYS A 1 113 ? 51.295 0.725 -65.110 1.00 72.00 113 LYS A CA 1
ATOM 891 C C . LYS A 1 113 ? 52.354 0.804 -66.217 1.00 72.00 113 LYS A C 1
ATOM 893 O O . LYS A 1 113 ? 52.433 1.812 -66.917 1.00 72.00 113 LYS A O 1
ATOM 898 N N . ARG A 1 114 ? 53.141 -0.261 -66.420 1.00 71.50 114 ARG A N 1
ATOM 899 C CA . ARG A 1 114 ? 54.105 -0.346 -67.530 1.00 71.50 114 ARG A CA 1
ATOM 900 C C . ARG A 1 114 ? 53.407 -0.409 -68.891 1.00 71.50 114 ARG A C 1
ATOM 902 O O . ARG A 1 114 ? 53.849 0.273 -69.808 1.00 71.50 114 ARG A O 1
ATOM 909 N N . LEU A 1 115 ? 52.326 -1.178 -69.019 1.00 68.12 115 LEU A N 1
ATOM 910 C CA . LEU A 1 115 ? 51.557 -1.285 -70.266 1.00 68.12 115 LEU A CA 1
ATOM 911 C C . LEU A 1 115 ? 50.904 0.047 -70.656 1.00 68.12 115 LEU A C 1
ATOM 913 O O . LEU A 1 115 ? 50.987 0.451 -71.812 1.00 68.12 115 LEU A O 1
ATOM 917 N N . LEU A 1 116 ? 50.341 0.775 -69.689 1.00 67.00 116 LEU A N 1
ATOM 918 C CA . LEU A 1 116 ? 49.782 2.111 -69.925 1.00 67.00 116 LEU A CA 1
ATOM 919 C C . LEU A 1 116 ? 50.851 3.114 -70.380 1.00 67.00 116 LEU A C 1
ATOM 921 O O . LEU A 1 116 ? 50.590 3.923 -71.263 1.00 67.00 116 LEU A O 1
ATOM 925 N N . LYS A 1 117 ? 52.072 3.029 -69.840 1.00 64.75 117 LYS A N 1
ATOM 926 C CA . LYS A 1 117 ? 53.192 3.883 -70.266 1.00 64.75 117 LYS A CA 1
ATOM 927 C C . LYS A 1 117 ? 53.688 3.569 -71.684 1.00 64.75 117 LYS A C 1
ATOM 929 O O . LYS A 1 117 ? 54.198 4.462 -72.346 1.00 64.75 117 LYS A O 1
ATOM 934 N N . ILE A 1 118 ? 53.556 2.324 -72.140 1.00 63.19 118 ILE A N 1
ATOM 935 C CA . ILE A 1 118 ? 53.942 1.915 -73.500 1.00 63.19 118 ILE A CA 1
ATOM 936 C C . ILE A 1 118 ? 52.872 2.332 -74.519 1.00 63.19 118 ILE A C 1
ATOM 938 O O . ILE A 1 118 ? 53.215 2.757 -75.615 1.00 63.19 118 ILE A O 1
ATOM 942 N N . ASN A 1 119 ? 51.591 2.265 -74.145 1.00 60.06 119 ASN A N 1
ATOM 943 C CA . ASN A 1 119 ? 50.476 2.553 -75.055 1.00 60.06 119 ASN A CA 1
ATOM 944 C C . ASN A 1 119 ? 50.009 4.021 -75.037 1.00 60.06 119 ASN A C 1
ATOM 946 O O . ASN A 1 119 ? 49.277 4.428 -75.930 1.00 60.06 119 ASN A O 1
ATOM 950 N N . GLY A 1 120 ? 50.395 4.804 -74.025 1.00 57.41 120 GLY A N 1
ATOM 951 C CA . GLY A 1 120 ? 50.042 6.222 -73.871 1.00 57.41 120 GLY A CA 1
ATOM 952 C C . GLY A 1 120 ? 51.161 7.201 -74.235 1.00 57.41 120 GLY A C 1
ATOM 953 O O . GLY A 1 120 ? 51.100 8.354 -73.824 1.00 57.41 120 GLY A O 1
ATOM 954 N N . GLY A 1 121 ? 52.204 6.744 -74.933 1.00 51.25 121 GLY A N 1
ATOM 955 C CA . GLY A 1 121 ? 53.277 7.604 -75.428 1.00 51.25 121 GLY A CA 1
ATOM 956 C C . GLY A 1 121 ? 52.888 8.314 -76.724 1.00 51.25 121 GLY A C 1
ATOM 957 O O . GLY A 1 121 ? 53.143 7.781 -77.802 1.00 51.25 121 GLY A O 1
ATOM 958 N N . ILE A 1 122 ? 52.312 9.510 -76.592 1.00 46.44 122 ILE A N 1
ATOM 959 C CA . ILE A 1 122 ? 52.560 10.661 -77.475 1.00 46.44 122 ILE A CA 1
ATOM 960 C C . ILE A 1 122 ? 52.979 11.811 -76.564 1.00 46.44 122 ILE A C 1
ATOM 962 O O . ILE A 1 122 ? 52.249 12.053 -75.575 1.00 46.44 122 ILE A O 1
#

Radius of gyration: 39.38 Å; chains: 1; bounding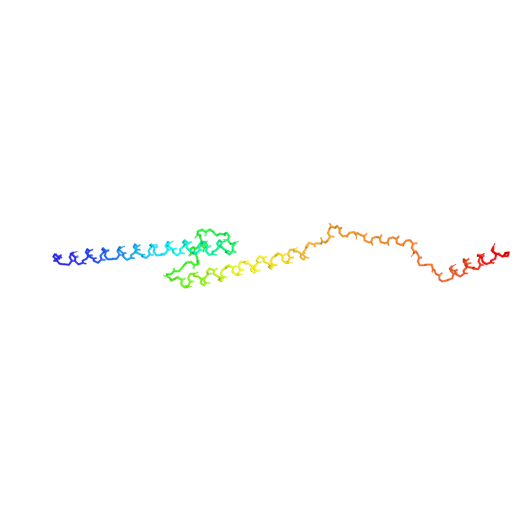 box: 79×27×117 Å

InterPro domains:
  IPR025580 Capsid assembly scaffolding protein Gp46 [PF14265] (1-86)

Secondary structure (DSSP, 8-state):
--HHHHHHHHHHHHHHHHHHHHHHHHHHHHHHHHHHHHHHTT----HHHHHHH--SSHHHHHHHHHHHHHHHHHHHHHHHHHHHHHS--TTS-------------HHHHHHHHHHHHHHS--

pLDDT: mean 80.6, std 15.06, range [46.44, 94.81]

Foldseek 3Di:
DDPVVVVVVVVVVVVVVVVVVVQVVQQVVLLVVLCVLCVVLVHDDDSVRSVVLGDSDNVSSNVSSVVVSVVVVVVVVVVVVVVVVVDDPPPPDPPPPPPVCPPDPPVNVVVVVVVCVVVVDD

Organism: Staphylococcus aureus (NCBI:txid1280)

Sequence (122 aa):
MNKDQKDEYERKQLEKELEQLRSEKQLNEMRSEARKMLSEAEVDSSDEVVNLVVTDTAEQTKLNVEAFSNAVKKAVNEAVKVNARQSPLTGGDSFNHSTKNKPQNLAEIARQKRLLKINGGI